Protein AF-A0A506PN78-F1 (afdb_monomer)

Structure (mmCIF, N/CA/C/O backbone):
data_AF-A0A506PN78-F1
#
_entry.id   AF-A0A506PN78-F1
#
loop_
_atom_site.group_PDB
_atom_site.id
_atom_site.type_symbol
_atom_site.label_atom_id
_atom_site.label_alt_id
_atom_site.label_comp_id
_atom_site.label_asym_id
_atom_site.label_entity_id
_atom_site.label_seq_id
_atom_site.pdbx_PDB_ins_code
_atom_site.Cartn_x
_atom_site.Cartn_y
_atom_site.Cartn_z
_atom_site.occupancy
_atom_site.B_iso_or_equiv
_atom_site.auth_seq_id
_atom_site.auth_comp_id
_atom_site.auth_asym_id
_atom_site.auth_atom_id
_atom_site.pdbx_PDB_model_num
ATOM 1 N N . MET A 1 1 ? -61.075 1.300 -20.168 1.00 40.69 1 MET A N 1
ATOM 2 C CA . MET A 1 1 ? -60.379 0.195 -19.470 1.00 40.69 1 MET A CA 1
ATOM 3 C C . MET A 1 1 ? -59.078 0.728 -18.897 1.00 40.69 1 MET A C 1
ATOM 5 O O . MET A 1 1 ? -58.292 1.309 -19.631 1.00 40.69 1 MET A O 1
ATOM 9 N N . LYS A 1 2 ? -58.929 0.617 -17.575 1.00 38.78 2 LYS A N 1
ATOM 10 C CA . LYS A 1 2 ? -57.813 1.127 -16.770 1.00 38.78 2 LYS A CA 1
ATOM 11 C C . LYS A 1 2 ? -56.522 0.358 -17.090 1.00 38.78 2 LYS A C 1
ATOM 13 O O . LYS A 1 2 ? -56.552 -0.869 -17.096 1.00 38.78 2 LYS A O 1
ATOM 18 N N . LYS A 1 3 ? -55.394 1.051 -17.254 1.00 42.81 3 LYS A N 1
ATOM 19 C CA . LYS A 1 3 ? -54.074 0.491 -16.932 1.00 42.81 3 LYS A CA 1
ATOM 20 C C . LYS A 1 3 ? -53.420 1.415 -15.915 1.00 42.81 3 LYS A C 1
ATOM 22 O O . LYS A 1 3 ? -53.048 2.539 -16.221 1.00 42.81 3 LYS A O 1
ATOM 27 N N . ILE A 1 4 ? -53.422 0.929 -14.681 1.00 47.94 4 ILE A N 1
ATOM 28 C CA . ILE A 1 4 ? -52.785 1.517 -13.511 1.00 47.94 4 ILE A CA 1
ATOM 29 C C . ILE A 1 4 ? -51.299 1.194 -13.646 1.00 47.94 4 ILE A C 1
ATOM 31 O O . ILE A 1 4 ? -50.918 0.026 -13.624 1.00 47.94 4 ILE A O 1
ATOM 35 N N . THR A 1 5 ? -50.474 2.213 -13.844 1.00 51.91 5 THR A N 1
ATOM 36 C CA . THR A 1 5 ? -49.020 2.094 -13.758 1.00 51.91 5 THR A CA 1
ATOM 37 C C . THR A 1 5 ? -48.663 2.065 -12.276 1.00 51.91 5 THR A C 1
ATOM 39 O O . THR A 1 5 ? -48.719 3.082 -11.588 1.00 51.91 5 THR A O 1
ATOM 42 N N . THR A 1 6 ? -48.384 0.874 -11.755 1.00 44.69 6 THR A N 1
ATOM 43 C CA . THR A 1 6 ? -47.979 0.660 -10.364 1.00 44.69 6 THR A CA 1
ATOM 44 C C . THR A 1 6 ? -46.603 1.283 -10.133 1.00 44.69 6 THR A C 1
ATOM 46 O O . THR A 1 6 ? -45.593 0.761 -10.599 1.00 44.69 6 THR A O 1
ATOM 49 N N . ILE A 1 7 ? -46.561 2.407 -9.419 1.00 50.44 7 ILE A N 1
ATOM 50 C CA . ILE A 1 7 ? -45.330 2.994 -8.886 1.00 50.44 7 ILE A CA 1
ATOM 51 C C . ILE A 1 7 ? -44.969 2.199 -7.629 1.00 50.44 7 ILE A C 1
ATOM 53 O O . ILE A 1 7 ? -45.676 2.260 -6.624 1.00 50.44 7 ILE A O 1
ATOM 57 N N . ILE A 1 8 ? -43.884 1.429 -7.688 1.00 46.12 8 ILE A N 1
ATOM 58 C CA . ILE A 1 8 ? -43.320 0.760 -6.514 1.00 46.12 8 ILE A CA 1
ATOM 59 C C . ILE A 1 8 ? -42.518 1.810 -5.742 1.00 46.12 8 ILE A C 1
ATOM 61 O O . ILE A 1 8 ? -41.384 2.129 -6.091 1.00 46.12 8 ILE A O 1
ATOM 65 N N . ILE A 1 9 ? -43.130 2.378 -4.703 1.00 42.94 9 ILE A N 1
ATOM 66 C CA . ILE A 1 9 ? -42.439 3.206 -3.712 1.00 42.94 9 ILE A CA 1
ATOM 67 C C . ILE A 1 9 ? -41.764 2.244 -2.731 1.00 42.94 9 ILE A C 1
ATOM 69 O O . ILE A 1 9 ? -42.426 1.639 -1.889 1.00 42.94 9 ILE A O 1
ATOM 73 N N . ILE A 1 10 ? -40.447 2.078 -2.852 1.00 44.50 10 ILE A N 1
ATOM 74 C CA . ILE A 1 10 ? -39.646 1.372 -1.847 1.00 44.50 10 ILE A CA 1
ATOM 75 C C . ILE A 1 10 ? -39.463 2.330 -0.666 1.00 44.50 10 ILE A C 1
ATOM 77 O O . ILE A 1 10 ? -38.641 3.244 -0.699 1.00 44.50 10 ILE A O 1
ATOM 81 N N . LEU A 1 11 ? -40.280 2.138 0.368 1.00 39.72 11 LEU A N 1
ATOM 82 C CA . LEU A 1 11 ? -40.168 2.819 1.653 1.00 39.72 11 LEU A CA 1
ATOM 83 C C . LEU A 1 11 ? -38.978 2.213 2.418 1.00 39.72 11 LEU A C 1
ATOM 85 O O . LEU A 1 11 ? -39.102 1.156 3.036 1.00 39.72 11 LEU A O 1
ATOM 89 N N . ILE A 1 12 ? -37.807 2.852 2.366 1.00 49.00 12 ILE A N 1
ATOM 90 C CA . ILE A 1 12 ? -36.691 2.493 3.249 1.00 49.00 12 ILE A CA 1
ATOM 91 C C . ILE A 1 12 ? -36.934 3.195 4.584 1.00 49.00 12 ILE A C 1
ATOM 93 O O . ILE A 1 12 ? -36.768 4.406 4.712 1.00 49.00 12 ILE A O 1
ATOM 97 N N . LEU A 1 13 ? -37.379 2.415 5.571 1.00 40.22 13 LEU A N 1
ATOM 98 C CA . LEU A 1 13 ? -37.464 2.818 6.970 1.00 40.22 13 LEU A CA 1
ATOM 99 C C . LEU A 1 13 ? -36.083 3.294 7.437 1.00 40.22 13 LEU A C 1
ATOM 101 O O . LEU A 1 13 ? -35.158 2.496 7.590 1.00 40.22 13 LEU A O 1
ATOM 105 N N . ILE A 1 14 ? -35.963 4.600 7.680 1.00 39.62 14 ILE A N 1
ATOM 106 C CA . ILE A 1 14 ? -34.812 5.209 8.346 1.00 39.62 14 ILE A CA 1
ATOM 107 C C . ILE A 1 14 ? -34.900 4.819 9.822 1.00 39.62 14 ILE A C 1
ATOM 109 O O . ILE A 1 14 ? -35.399 5.555 10.671 1.00 39.62 14 ILE A O 1
ATOM 113 N N . PHE A 1 15 ? -34.443 3.612 10.129 1.00 38.22 15 PHE A N 1
ATOM 114 C CA . PHE A 1 15 ? -34.080 3.253 11.484 1.00 38.22 15 PHE A CA 1
ATOM 115 C C . PHE A 1 15 ? -32.769 3.969 11.806 1.00 38.22 15 PHE A C 1
ATOM 117 O O . PHE A 1 15 ? -31.685 3.472 11.508 1.00 38.22 15 PHE A O 1
ATOM 124 N N . SER A 1 16 ? -32.872 5.144 12.429 1.00 35.53 16 SER A N 1
ATOM 125 C CA . SER A 1 16 ? -31.755 5.798 13.116 1.00 35.53 16 SER A CA 1
ATOM 126 C C . SER A 1 16 ? -31.377 4.986 14.357 1.00 35.53 16 SER A C 1
ATOM 128 O O . SER A 1 16 ? -31.587 5.403 15.492 1.00 35.53 16 SER A O 1
ATOM 130 N N . PHE A 1 17 ? -30.834 3.789 14.141 1.00 35.03 17 PHE A N 1
ATOM 131 C CA . PHE A 1 17 ? -30.045 3.102 15.145 1.00 35.03 17 PHE A CA 1
ATOM 132 C C . PHE A 1 17 ? -28.666 3.752 15.144 1.00 35.03 17 PHE A C 1
ATOM 134 O O . PHE A 1 17 ? -27.842 3.503 14.266 1.00 35.03 17 PHE A O 1
ATOM 141 N N . THR A 1 18 ? -28.388 4.555 16.167 1.00 44.50 18 THR A N 1
ATOM 142 C CA . THR A 1 18 ? -27.026 4.846 16.621 1.00 44.50 18 THR A CA 1
ATOM 143 C C . THR A 1 18 ? -26.401 3.548 17.141 1.00 44.50 18 THR A C 1
ATOM 145 O O . THR A 1 18 ? -26.229 3.330 18.340 1.00 44.50 18 THR A O 1
ATOM 148 N N . ARG A 1 19 ? -26.069 2.632 16.223 1.00 39.25 19 ARG A N 1
ATOM 149 C CA . ARG A 1 19 ? -25.160 1.524 16.508 1.00 39.25 19 ARG A CA 1
ATOM 150 C C . ARG A 1 19 ? -23.798 2.148 16.784 1.00 39.25 19 ARG A C 1
ATOM 152 O O . ARG A 1 19 ? -23.193 2.741 15.895 1.00 39.25 19 ARG A O 1
ATOM 159 N N . LYS A 1 20 ? -23.295 1.989 18.014 1.00 39.88 20 LYS A N 1
ATOM 160 C CA . LYS A 1 20 ? -21.842 1.997 18.238 1.00 39.88 20 LYS A CA 1
A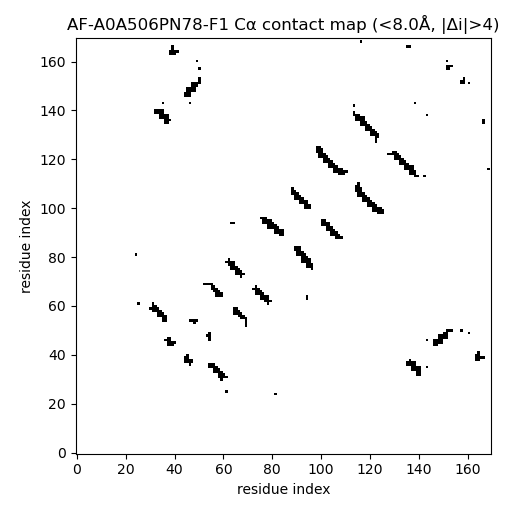TOM 161 C C . LYS A 1 20 ? -21.247 1.073 17.169 1.00 39.88 20 LYS A C 1
ATOM 163 O O . LYS A 1 20 ? -21.774 -0.035 17.050 1.00 39.88 20 LYS A O 1
ATOM 168 N N . PRO A 1 21 ? -20.246 1.496 16.378 1.00 44.84 21 PRO A N 1
ATOM 169 C CA . PRO A 1 21 ? -19.665 0.630 15.365 1.00 44.84 21 PRO A CA 1
ATOM 170 C C . PRO A 1 21 ? -19.050 -0.569 16.088 1.00 44.84 21 PRO A C 1
ATOM 172 O O . PRO A 1 21 ? -17.982 -0.484 16.688 1.00 44.84 21 PRO A O 1
ATOM 175 N N . GLY A 1 22 ? -19.804 -1.666 16.128 1.00 46.38 22 GLY A N 1
ATOM 176 C CA . GLY A 1 22 ? -19.310 -2.958 16.557 1.00 46.38 22 GLY A CA 1
ATOM 177 C C . GLY A 1 22 ? -18.257 -3.423 15.562 1.00 46.38 22 GLY A C 1
ATOM 178 O O . GLY A 1 22 ? -18.223 -2.966 14.421 1.00 46.38 22 GLY A O 1
ATOM 179 N N . ASN A 1 23 ? -17.401 -4.342 15.998 1.00 50.66 23 ASN A N 1
ATOM 180 C CA . ASN A 1 23 ? -16.305 -4.950 15.236 1.00 50.66 23 ASN A CA 1
ATOM 181 C C . ASN A 1 23 ? -16.765 -5.782 14.006 1.00 50.66 23 ASN A C 1
ATOM 183 O O . ASN A 1 23 ? -16.150 -6.794 13.686 1.00 50.66 23 ASN A O 1
ATOM 187 N N . GLU A 1 24 ? -17.840 -5.395 13.315 1.00 55.19 24 GLU A N 1
ATOM 188 C CA . GLU A 1 24 ? -18.433 -6.108 12.174 1.00 55.19 24 GLU A CA 1
ATOM 189 C C . GLU A 1 24 ? -17.582 -6.013 10.895 1.00 55.19 24 GLU A C 1
ATOM 191 O O . GLU A 1 24 ? -17.826 -6.758 9.953 1.00 55.19 24 GLU A O 1
ATOM 196 N N . TRP A 1 25 ? -16.531 -5.181 10.865 1.00 62.19 25 TRP A N 1
ATOM 197 C CA . TRP A 1 25 ? -15.594 -5.124 9.734 1.00 62.19 25 TRP A CA 1
ATOM 198 C C . TRP A 1 25 ? -14.739 -6.394 9.589 1.00 62.19 25 TRP A C 1
ATOM 200 O O . TRP A 1 25 ? -14.200 -6.650 8.517 1.00 62.19 25 TRP A O 1
ATOM 210 N N . LYS A 1 26 ? -14.586 -7.190 10.657 1.00 60.19 26 LYS A N 1
ATOM 211 C CA . LYS A 1 26 ? -13.652 -8.329 10.679 1.00 60.19 26 LYS A CA 1
ATOM 212 C C . LYS A 1 26 ? -14.056 -9.465 9.738 1.00 60.19 26 LYS A C 1
ATOM 214 O O . LYS A 1 26 ? -13.196 -10.177 9.238 1.00 60.19 26 LYS A O 1
ATOM 219 N N . ASN A 1 27 ? -15.344 -9.598 9.424 1.00 51.16 27 ASN A N 1
ATOM 220 C CA . ASN A 1 27 ? -15.827 -10.659 8.547 1.00 51.16 27 ASN A CA 1
ATOM 221 C C . ASN A 1 27 ? -15.879 -10.169 7.090 1.00 51.16 27 ASN A C 1
ATOM 223 O O . ASN A 1 27 ? -16.782 -9.428 6.717 1.00 51.16 27 ASN A O 1
ATOM 227 N N . LYS A 1 28 ? -14.937 -10.640 6.258 1.00 55.50 28 LYS A N 1
ATOM 228 C CA . LYS A 1 28 ? -14.887 -10.435 4.790 1.00 55.50 28 LYS A CA 1
ATOM 229 C C . LYS A 1 28 ? -14.649 -8.996 4.304 1.00 55.50 28 LYS A C 1
ATOM 231 O O . LYS A 1 28 ? -15.049 -8.667 3.189 1.00 55.50 28 LYS A O 1
ATOM 236 N N . SER A 1 29 ? -13.998 -8.139 5.092 1.00 70.81 29 SER A N 1
ATOM 237 C CA . SER A 1 29 ? -13.626 -6.810 4.593 1.00 70.81 29 SER A CA 1
ATOM 238 C C . SER A 1 29 ? -12.661 -6.921 3.414 1.00 70.81 29 SER A C 1
ATOM 240 O O . SER A 1 29 ? -11.651 -7.621 3.498 1.00 70.81 29 SER A O 1
ATOM 242 N N . GLU A 1 30 ? -12.932 -6.165 2.345 1.00 74.44 30 GLU A N 1
ATOM 243 C CA . GLU A 1 30 ? -12.003 -6.005 1.226 1.00 74.44 30 GLU A CA 1
ATOM 244 C C . GLU A 1 30 ? -10.670 -5.350 1.638 1.00 74.44 30 GLU A C 1
ATOM 246 O O . GLU A 1 30 ? -9.742 -5.265 0.840 1.00 74.44 30 GLU A O 1
ATOM 251 N N . LEU A 1 31 ? -10.544 -4.901 2.882 1.00 83.50 31 LEU A N 1
ATOM 252 C CA . LEU A 1 31 ? -9.302 -4.387 3.435 1.00 83.50 31 LEU A CA 1
ATOM 253 C C . LEU A 1 31 ? -8.287 -5.502 3.751 1.00 83.50 31 LEU A C 1
ATOM 255 O O . LEU A 1 31 ? -7.081 -5.270 3.669 1.00 83.50 31 LEU A O 1
ATOM 259 N N . ILE A 1 32 ? -8.764 -6.692 4.142 1.00 90.69 32 ILE A N 1
ATOM 260 C CA . ILE A 1 32 ? -7.910 -7.792 4.613 1.00 90.69 32 ILE A CA 1
ATOM 261 C C . ILE A 1 32 ? -7.132 -8.382 3.435 1.00 90.69 32 ILE A C 1
ATOM 263 O O . ILE A 1 32 ? -7.713 -8.745 2.414 1.00 90.69 32 ILE A O 1
ATOM 267 N N . GLY A 1 33 ? -5.820 -8.513 3.609 1.00 93.69 33 GLY A N 1
ATOM 268 C CA . GLY A 1 33 ? -4.912 -9.060 2.609 1.00 93.69 33 GLY A CA 1
ATOM 269 C C . GLY A 1 33 ? -3.576 -8.328 2.559 1.00 93.69 33 GLY A C 1
ATOM 270 O O . GLY A 1 33 ? -3.304 -7.419 3.347 1.00 93.69 33 GLY A O 1
ATOM 271 N N . THR A 1 34 ? -2.742 -8.750 1.613 1.00 95.25 34 THR A N 1
ATOM 272 C CA . THR A 1 34 ? -1.462 -8.108 1.310 1.00 95.25 34 THR A CA 1
ATOM 273 C C . THR A 1 34 ? -1.633 -7.152 0.138 1.00 95.25 34 THR A C 1
ATOM 275 O O . THR A 1 34 ? -2.181 -7.516 -0.906 1.00 95.25 34 THR A O 1
ATOM 278 N N . TRP A 1 35 ? -1.133 -5.937 0.314 1.00 95.81 35 TRP A N 1
ATOM 279 C CA . TRP A 1 35 ? -1.139 -4.868 -0.670 1.00 95.81 35 TRP A CA 1
ATOM 280 C C . TRP A 1 35 ? 0.291 -4.510 -1.022 1.00 95.81 35 TRP A C 1
ATOM 282 O O . TRP A 1 35 ? 1.116 -4.344 -0.128 1.00 95.81 35 TRP A O 1
ATOM 292 N N . VAL A 1 36 ? 0.569 -4.398 -2.311 1.00 94.81 36 VAL A N 1
ATOM 293 C CA . VAL A 1 36 ? 1.907 -4.165 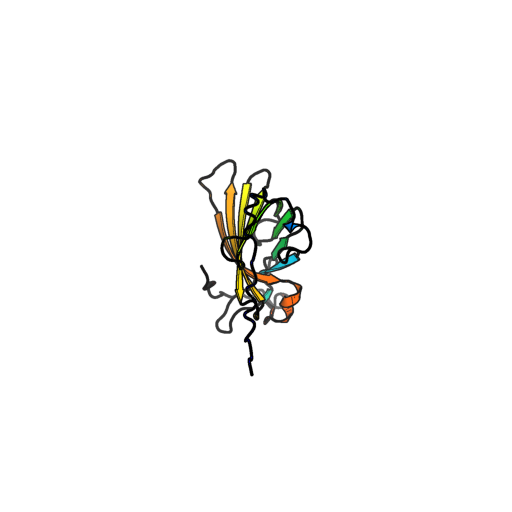-2.849 1.00 94.81 36 VAL A CA 1
ATOM 294 C C . VAL A 1 36 ? 1.973 -2.756 -3.400 1.00 94.81 36 VAL A C 1
ATOM 296 O O . VAL A 1 36 ? 1.029 -2.314 -4.059 1.00 94.81 36 VAL A O 1
ATOM 299 N N . ASN A 1 37 ? 3.078 -2.071 -3.135 1.00 95.00 37 ASN A N 1
ATOM 300 C CA . ASN A 1 37 ? 3.359 -0.758 -3.684 1.00 95.00 37 ASN A CA 1
ATOM 301 C C . ASN A 1 37 ? 3.496 -0.795 -5.214 1.00 95.00 37 ASN A C 1
ATOM 303 O O . ASN A 1 37 ? 4.078 -1.715 -5.796 1.00 95.00 37 ASN A O 1
ATOM 307 N N . LEU A 1 38 ? 2.951 0.242 -5.839 1.00 95.06 38 LEU A N 1
ATOM 308 C CA . LEU A 1 38 ? 3.041 0.531 -7.257 1.00 95.06 38 LEU A CA 1
ATOM 309 C C . LEU A 1 38 ? 3.850 1.805 -7.459 1.00 95.06 38 LEU A C 1
ATOM 311 O O . LEU A 1 38 ? 3.479 2.881 -6.985 1.00 95.06 38 LEU A O 1
ATOM 315 N N . GLU A 1 39 ? 4.888 1.680 -8.268 1.00 94.00 39 GLU A N 1
ATOM 316 C CA . GLU A 1 39 ? 5.655 2.805 -8.773 1.00 94.00 39 GLU A CA 1
ATOM 317 C C . GLU A 1 39 ? 5.021 3.367 -10.043 1.00 94.00 39 GLU A C 1
ATOM 319 O O . GLU A 1 39 ? 4.142 2.746 -10.651 1.00 94.00 39 GLU A O 1
ATOM 324 N N . ARG A 1 40 ? 5.460 4.553 -10.472 1.00 94.00 40 ARG A N 1
ATOM 325 C CA . ARG A 1 40 ? 4.933 5.207 -11.674 1.00 94.00 40 ARG A CA 1
ATOM 326 C C . ARG A 1 40 ? 6.040 5.676 -12.606 1.00 94.00 40 ARG A C 1
ATOM 328 O O . ARG A 1 40 ? 6.981 6.340 -12.188 1.00 94.00 40 ARG A O 1
ATOM 335 N N . ASP A 1 41 ? 5.879 5.419 -13.897 1.00 92.81 41 ASP A N 1
ATOM 336 C CA . ASP A 1 41 ? 6.659 6.064 -14.954 1.00 92.81 41 ASP A CA 1
ATOM 337 C C . ASP A 1 41 ? 5.737 6.638 -16.047 1.00 92.81 41 ASP A C 1
ATOM 339 O O . ASP A 1 41 ? 4.513 6.686 -15.898 1.00 92.81 41 ASP A O 1
ATOM 343 N N . GLU A 1 42 ? 6.320 7.100 -17.153 1.00 93.19 42 GLU A N 1
ATOM 344 C CA . GLU A 1 42 ? 5.592 7.693 -18.285 1.00 93.19 42 GLU A CA 1
ATOM 345 C C . GLU A 1 42 ? 4.561 6.747 -18.927 1.00 93.19 42 GLU A C 1
ATOM 347 O O . GLU A 1 42 ? 3.632 7.204 -19.591 1.00 93.19 42 GLU A O 1
ATOM 352 N N . LYS A 1 43 ? 4.698 5.429 -18.733 1.00 92.94 43 LYS A N 1
ATOM 353 C CA . LYS A 1 43 ? 3.775 4.409 -19.253 1.00 92.94 43 LYS A CA 1
ATOM 354 C C . LYS A 1 43 ? 2.689 4.029 -18.243 1.00 92.94 43 LYS A C 1
ATOM 356 O O . LYS A 1 43 ? 1.840 3.200 -18.565 1.00 92.94 43 LYS A O 1
ATOM 361 N N . GLY A 1 44 ? 2.704 4.610 -17.044 1.00 93.56 44 GLY A N 1
ATOM 362 C CA . GLY A 1 44 ? 1.727 4.367 -15.985 1.00 93.56 44 GLY A CA 1
ATOM 363 C C . GLY A 1 44 ? 2.302 3.618 -14.784 1.00 93.56 44 GLY A C 1
ATOM 364 O O . GLY A 1 44 ? 3.505 3.658 -14.524 1.00 93.56 44 GLY A O 1
ATOM 365 N N . TYR A 1 45 ? 1.413 2.970 -14.029 1.00 95.69 45 TYR A N 1
ATOM 366 C CA . TYR A 1 45 ? 1.768 2.250 -12.806 1.00 95.69 45 TYR A CA 1
ATOM 367 C C . TYR A 1 45 ? 2.411 0.893 -13.097 1.00 95.69 45 TYR A C 1
ATOM 369 O O . TYR A 1 45 ? 2.050 0.212 -14.061 1.00 95.69 45 TYR A O 1
ATOM 377 N N . LEU A 1 46 ? 3.369 0.511 -12.260 1.00 94.38 46 LEU A N 1
ATOM 378 C CA . LEU A 1 46 ? 4.175 -0.693 -12.419 1.00 94.38 46 LEU A CA 1
ATOM 379 C C . LEU A 1 46 ? 4.612 -1.252 -11.066 1.00 94.38 46 LEU A C 1
ATOM 381 O O . LEU A 1 46 ? 4.645 -0.541 -10.064 1.00 94.38 46 LEU A O 1
ATOM 385 N N . ILE A 1 47 ? 4.999 -2.520 -11.071 1.00 93.94 47 ILE A N 1
ATOM 386 C CA . ILE A 1 47 ? 5.673 -3.173 -9.952 1.00 93.94 47 ILE A CA 1
ATOM 387 C C . ILE A 1 47 ? 7.174 -3.103 -10.210 1.00 93.94 47 ILE A C 1
ATOM 389 O O . ILE A 1 47 ? 7.634 -3.433 -11.307 1.00 93.94 47 ILE A O 1
ATOM 393 N N . TYR A 1 48 ? 7.923 -2.637 -9.217 1.00 90.25 48 TYR A N 1
ATOM 394 C CA . TYR A 1 48 ? 9.372 -2.517 -9.284 1.00 90.25 48 TYR A CA 1
ATOM 395 C C . TYR A 1 48 ? 10.016 -3.432 -8.252 1.00 90.25 48 TYR A C 1
ATOM 397 O O . TYR A 1 48 ? 9.632 -3.394 -7.084 1.00 90.25 48 TYR A O 1
ATOM 405 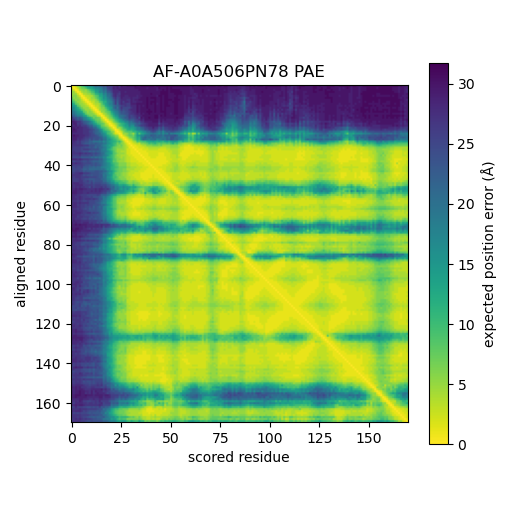N N . ASP A 1 49 ? 10.988 -4.222 -8.696 1.00 87.19 49 ASP A N 1
ATOM 406 C CA . ASP A 1 49 ? 11.812 -5.064 -7.836 1.00 87.19 49 ASP A CA 1
ATOM 407 C C . ASP A 1 49 ? 13.199 -4.416 -7.672 1.00 87.19 49 ASP A C 1
ATOM 409 O O . ASP A 1 49 ? 13.976 -4.366 -8.636 1.00 87.19 49 ASP A O 1
ATOM 413 N N . PRO A 1 50 ? 13.491 -3.792 -6.515 1.00 83.38 50 PRO A N 1
ATOM 414 C CA . PRO A 1 50 ? 14.779 -3.152 -6.277 1.00 83.38 50 PRO A CA 1
ATOM 415 C C . PRO A 1 50 ? 15.877 -4.193 -6.013 1.00 83.38 50 PRO A C 1
ATOM 417 O O . PRO A 1 50 ? 15.618 -5.286 -5.526 1.00 83.38 50 PRO A O 1
ATOM 420 N N . CYS A 1 51 ? 17.138 -3.829 -6.269 1.00 77.50 51 CYS A N 1
ATOM 421 C CA . CYS A 1 51 ? 18.265 -4.724 -5.971 1.00 77.50 51 CYS A CA 1
ATOM 422 C C . CYS A 1 51 ? 18.592 -4.854 -4.491 1.00 77.50 51 CYS A C 1
ATOM 424 O O . CYS A 1 51 ? 19.152 -5.863 -4.070 1.00 77.50 51 CYS A O 1
ATOM 426 N N . ASP A 1 52 ? 18.315 -3.804 -3.727 1.00 71.62 52 ASP A N 1
ATOM 427 C CA . ASP A 1 52 ? 18.519 -3.780 -2.293 1.00 71.62 52 ASP A CA 1
ATOM 428 C C . ASP A 1 52 ? 17.163 -3.521 -1.631 1.00 71.62 52 ASP A C 1
ATOM 430 O O . ASP A 1 52 ? 16.480 -2.549 -1.947 1.00 71.62 52 ASP A O 1
ATOM 434 N N . GLY A 1 53 ? 16.781 -4.391 -0.697 1.00 68.00 53 GLY A N 1
ATOM 435 C CA . GLY A 1 53 ? 15.494 -4.312 -0.007 1.00 68.00 53 GLY A CA 1
ATOM 436 C C . GLY A 1 53 ? 14.387 -5.106 -0.700 1.00 68.00 53 GLY A C 1
ATOM 437 O O . GLY A 1 53 ? 14.651 -6.001 -1.493 1.00 68.00 53 GLY A O 1
ATOM 438 N N . ASN A 1 54 ? 13.145 -4.801 -0.338 1.00 65.81 54 ASN A N 1
ATOM 439 C CA . ASN A 1 54 ? 11.942 -5.387 -0.920 1.00 65.81 54 ASN A CA 1
ATOM 440 C C . ASN A 1 54 ? 11.063 -4.256 -1.454 1.00 65.81 54 ASN A C 1
ATOM 442 O O . ASN A 1 54 ? 11.102 -3.141 -0.930 1.00 65.81 54 ASN A O 1
ATOM 446 N N . ASN A 1 55 ? 10.210 -4.552 -2.436 1.00 73.62 55 ASN A N 1
ATOM 447 C CA . ASN A 1 55 ? 9.121 -3.639 -2.761 1.00 73.62 55 ASN A CA 1
ATOM 448 C C . ASN A 1 55 ? 8.217 -3.468 -1.528 1.00 73.62 55 ASN A C 1
ATOM 450 O O . ASN A 1 55 ? 7.836 -4.454 -0.892 1.00 73.62 55 ASN A O 1
ATOM 454 N N . ASN A 1 56 ? 7.881 -2.223 -1.194 1.00 87.25 56 ASN A N 1
ATOM 455 C CA . ASN A 1 56 ? 7.088 -1.910 -0.012 1.00 87.25 56 ASN A CA 1
ATOM 456 C C . ASN A 1 56 ? 5.727 -2.619 -0.074 1.00 87.25 56 ASN A C 1
ATOM 458 O O . ASN A 1 56 ? 5.063 -2.653 -1.115 1.00 87.25 56 ASN A O 1
ATOM 462 N N . TYR A 1 57 ? 5.277 -3.166 1.050 1.00 90.81 57 TYR A N 1
ATOM 463 C CA . TYR A 1 57 ? 3.955 -3.773 1.148 1.00 90.81 57 TYR A CA 1
ATOM 464 C C . TYR A 1 57 ? 3.330 -3.517 2.513 1.00 90.81 57 TYR A C 1
ATOM 466 O O . TYR A 1 57 ? 3.998 -3.264 3.517 1.00 90.81 57 TYR A O 1
ATOM 474 N N . ILE A 1 58 ? 2.005 -3.614 2.556 1.00 93.81 58 ILE A N 1
ATOM 475 C CA . ILE A 1 58 ? 1.268 -3.692 3.813 1.00 93.81 58 ILE A CA 1
ATOM 476 C C . ILE A 1 58 ? 0.480 -4.987 3.857 1.00 93.81 58 ILE A C 1
ATOM 478 O O . ILE A 1 58 ? -0.095 -5.419 2.861 1.00 93.81 58 ILE A O 1
ATOM 482 N N . THR A 1 59 ? 0.423 -5.611 5.025 1.00 94.31 59 THR A N 1
ATOM 483 C CA . THR A 1 59 ? -0.461 -6.755 5.255 1.00 94.31 59 THR A CA 1
ATOM 484 C C . THR A 1 59 ? -1.456 -6.400 6.337 1.00 94.31 59 THR A C 1
ATOM 486 O O . THR A 1 59 ? -1.072 -6.088 7.462 1.00 94.31 59 THR A O 1
ATOM 489 N N . ILE A 1 60 ? -2.741 -6.448 6.002 1.00 93.19 60 ILE A N 1
ATOM 490 C CA . ILE A 1 60 ? -3.831 -6.168 6.930 1.00 93.19 60 ILE A CA 1
ATOM 491 C C . ILE A 1 60 ? -4.525 -7.483 7.272 1.00 93.19 60 ILE A C 1
ATOM 493 O O . ILE A 1 60 ? -5.013 -8.197 6.399 1.00 93.19 60 ILE A O 1
ATOM 497 N N . THR A 1 61 ? -4.585 -7.784 8.562 1.00 91.81 61 THR A N 1
ATOM 498 C CA . THR A 1 61 ? -5.331 -8.906 9.142 1.00 91.81 61 THR A CA 1
ATOM 499 C C . THR A 1 61 ? -6.496 -8.368 9.973 1.00 91.81 61 THR A C 1
ATOM 501 O O . THR A 1 61 ? -6.648 -7.161 10.143 1.00 91.81 61 THR A O 1
ATOM 504 N N . GLU A 1 62 ? -7.306 -9.244 10.563 1.00 88.25 62 GLU A N 1
ATOM 505 C CA . GLU A 1 62 ? -8.418 -8.833 11.436 1.00 88.25 62 GLU A CA 1
ATOM 506 C C . GLU A 1 62 ? -7.992 -8.050 12.687 1.00 88.25 62 GLU A C 1
ATOM 508 O O . GLU A 1 62 ? -8.804 -7.355 13.301 1.00 88.25 62 GLU A O 1
ATOM 513 N N . ASN A 1 63 ? -6.742 -8.211 13.124 1.00 90.62 63 ASN A N 1
ATOM 514 C CA . ASN A 1 63 ? -6.278 -7.670 14.401 1.00 90.62 63 ASN A CA 1
ATOM 515 C C . ASN A 1 63 ? -5.021 -6.823 14.275 1.00 90.62 63 ASN A C 1
ATOM 517 O O . ASN A 1 63 ? -4.749 -6.046 15.184 1.00 90.62 63 ASN A O 1
ATOM 521 N N . ASN A 1 64 ? -4.268 -6.964 13.187 1.00 93.50 64 ASN A N 1
ATOM 522 C CA . ASN A 1 64 ? -2.989 -6.296 13.013 1.00 93.50 64 ASN A CA 1
ATOM 523 C C . ASN A 1 64 ? -2.829 -5.764 11.594 1.00 93.50 64 ASN A C 1
ATOM 525 O O . ASN A 1 64 ? -3.310 -6.381 10.642 1.00 93.50 64 ASN A O 1
ATOM 529 N N . VAL A 1 65 ? -2.091 -4.670 11.468 1.00 93.56 65 VAL A N 1
ATOM 530 C CA . VAL A 1 65 ? -1.512 -4.211 10.210 1.00 93.56 65 VAL A CA 1
ATOM 531 C C . VAL A 1 65 ? 0.004 -4.268 10.325 1.00 93.56 65 VAL A C 1
ATOM 533 O O . VAL A 1 65 ? 0.569 -3.832 11.324 1.00 93.56 65 VAL A O 1
ATOM 536 N N . ILE A 1 66 ? 0.646 -4.826 9.310 1.00 92.88 66 ILE A N 1
ATOM 537 C CA . ILE A 1 66 ? 2.096 -4.907 9.190 1.00 92.88 66 ILE A CA 1
ATOM 538 C C . ILE A 1 66 ? 2.505 -3.952 8.079 1.00 92.88 66 ILE A C 1
ATOM 540 O O . ILE A 1 66 ? 2.019 -4.100 6.956 1.00 92.88 66 ILE A O 1
ATOM 544 N N . TYR A 1 67 ? 3.365 -2.988 8.396 1.00 89.88 67 TYR A N 1
ATOM 545 C CA . TYR A 1 67 ? 3.970 -2.090 7.415 1.00 89.88 67 TYR A CA 1
ATOM 546 C C . TYR A 1 67 ? 5.402 -2.532 7.146 1.00 89.88 67 TYR A C 1
ATOM 548 O O . TYR A 1 67 ? 6.217 -2.516 8.067 1.00 89.88 67 TYR A O 1
ATOM 556 N N . ASP A 1 68 ? 5.696 -2.899 5.902 1.00 87.56 68 ASP A N 1
ATOM 557 C CA . ASP A 1 68 ? 7.053 -3.111 5.406 1.00 87.56 68 ASP A CA 1
ATOM 558 C C . ASP A 1 68 ? 7.358 -1.991 4.401 1.00 87.56 68 ASP A C 1
ATOM 560 O O . ASP A 1 68 ? 6.913 -2.023 3.253 1.00 87.56 68 ASP A O 1
ATOM 564 N N . LEU A 1 69 ? 8.004 -0.929 4.895 1.00 78.44 69 LEU A N 1
ATOM 565 C CA . LEU A 1 69 ? 8.250 0.323 4.161 1.00 78.44 69 LEU A CA 1
ATOM 566 C C . LEU A 1 69 ? 9.748 0.547 3.876 1.00 78.44 69 LEU A C 1
ATOM 568 O O . LEU A 1 69 ? 10.192 1.689 3.763 1.00 78.44 69 LEU A O 1
ATOM 572 N N . GLY A 1 70 ? 10.546 -0.525 3.837 1.00 62.88 70 GLY A N 1
ATOM 573 C CA . GLY A 1 70 ? 11.918 -0.515 3.310 1.00 62.88 70 GLY A CA 1
ATOM 574 C C . GLY A 1 70 ? 13.009 0.126 4.184 1.00 62.88 70 GLY A C 1
ATOM 575 O O . GLY A 1 70 ? 14.190 -0.112 3.939 1.00 62.88 70 GLY A O 1
ATOM 576 N N . HIS A 1 71 ? 12.669 0.903 5.219 1.00 56.16 71 HIS A N 1
ATOM 577 C CA . HIS A 1 71 ? 13.666 1.598 6.061 1.00 56.16 71 HIS A CA 1
ATOM 578 C C . HIS A 1 71 ? 13.695 1.166 7.530 1.00 56.16 71 HIS A C 1
ATOM 580 O O . HIS A 1 71 ? 14.696 1.355 8.216 1.00 56.16 71 HIS A O 1
ATOM 586 N N . GLU A 1 72 ? 12.627 0.543 8.006 1.00 57.12 72 GLU A N 1
ATOM 587 C CA . GLU A 1 72 ? 12.517 -0.044 9.335 1.00 57.12 72 GLU A CA 1
ATOM 588 C C . GLU A 1 72 ? 11.855 -1.408 9.120 1.00 57.12 72 GLU A C 1
ATOM 590 O O . GLU A 1 72 ? 10.933 -1.508 8.308 1.00 57.12 72 GLU A O 1
ATOM 595 N N . GLY A 1 73 ? 12.366 -2.467 9.760 1.00 59.50 73 GLY A N 1
ATOM 596 C CA . GLY A 1 73 ? 11.826 -3.820 9.590 1.00 59.50 73 GLY A CA 1
ATOM 597 C C . GLY A 1 73 ? 10.306 -3.873 9.808 1.00 59.50 73 GLY A C 1
ATOM 598 O O . GLY A 1 73 ? 9.744 -2.959 10.419 1.00 59.50 73 GLY A O 1
ATOM 599 N N . PRO A 1 74 ? 9.625 -4.928 9.327 1.00 69.69 74 PRO A N 1
ATOM 600 C CA . PRO A 1 74 ? 8.172 -4.976 9.315 1.00 69.69 74 PRO A CA 1
ATOM 601 C C . PRO A 1 74 ? 7.605 -4.713 10.711 1.00 69.69 74 PRO A C 1
ATOM 603 O O . PRO A 1 74 ? 7.830 -5.472 11.655 1.00 69.69 74 PRO A O 1
ATOM 606 N N . ASN A 1 75 ? 6.851 -3.624 10.832 1.00 80.69 75 ASN A N 1
ATOM 607 C CA . ASN A 1 75 ? 6.279 -3.191 12.096 1.00 80.69 75 ASN A CA 1
ATOM 608 C C . ASN A 1 75 ? 4.830 -3.665 12.184 1.00 80.69 75 ASN A C 1
ATOM 610 O O . ASN A 1 75 ? 3.977 -3.227 11.410 1.00 80.69 75 ASN A O 1
ATOM 614 N N . SER A 1 76 ? 4.550 -4.560 13.132 1.00 90.38 76 SER A N 1
ATOM 615 C CA . SER A 1 76 ? 3.199 -5.060 13.399 1.00 90.38 76 SER A CA 1
ATOM 616 C C . SER A 1 76 ? 2.492 -4.171 14.419 1.00 90.38 76 SER A C 1
ATOM 618 O O . SER A 1 76 ? 2.936 -4.026 15.558 1.00 90.38 76 SER A O 1
ATOM 620 N N . LEU A 1 77 ? 1.376 -3.570 14.015 1.00 93.56 77 LEU A N 1
ATOM 621 C CA . LEU A 1 77 ? 0.552 -2.708 14.853 1.00 93.56 77 LEU A CA 1
ATOM 622 C C . LEU A 1 77 ? -0.810 -3.344 15.074 1.00 93.56 77 LEU A C 1
ATOM 624 O O . LEU A 1 77 ? -1.472 -3.755 14.120 1.00 93.56 77 LEU A O 1
ATOM 628 N N . LYS A 1 78 ? -1.291 -3.315 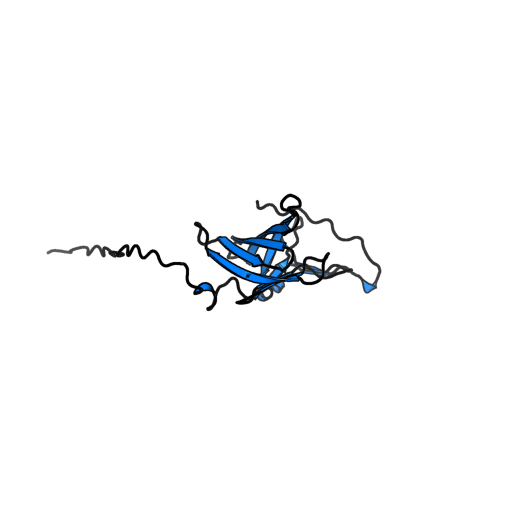16.317 1.00 93.88 78 LYS A N 1
ATOM 629 C CA . LYS A 1 78 ? -2.647 -3.759 16.638 1.00 93.88 78 LYS A CA 1
ATOM 630 C C . LYS A 1 78 ? -3.663 -2.773 16.070 1.00 93.88 78 LYS A C 1
ATOM 632 O O . LYS A 1 78 ? -3.611 -1.582 16.372 1.00 93.88 78 LYS A O 1
ATOM 637 N N . ILE A 1 79 ? -4.620 -3.270 15.298 1.00 91.44 79 ILE A N 1
ATOM 638 C CA . ILE A 1 79 ? -5.736 -2.477 14.786 1.00 91.44 79 ILE A CA 1
ATOM 639 C C . ILE A 1 79 ? -6.687 -2.180 15.941 1.00 91.44 79 ILE A C 1
ATOM 641 O O . ILE A 1 79 ? -7.279 -3.081 16.539 1.00 91.44 79 ILE A O 1
ATOM 645 N N . ASN A 1 80 ? -6.829 -0.896 16.252 1.00 90.50 80 ASN A N 1
ATOM 646 C CA . ASN A 1 80 ? -7.723 -0.413 17.297 1.00 90.50 80 ASN A CA 1
ATOM 647 C C . ASN A 1 80 ? -9.097 -0.022 16.747 1.00 90.50 80 ASN A C 1
ATOM 649 O O . ASN A 1 80 ? -10.114 -0.233 17.404 1.00 90.50 80 ASN A O 1
ATOM 653 N N . SER A 1 81 ? -9.137 0.537 15.539 1.00 87.62 81 SER A N 1
ATOM 654 C CA . SER A 1 81 ? -10.380 0.954 14.896 1.00 87.62 81 SER A CA 1
ATOM 655 C C . SER A 1 81 ? -10.272 0.887 13.382 1.00 87.62 81 SER A C 1
ATOM 657 O O . SER A 1 81 ? -9.211 1.155 12.820 1.00 87.62 81 SER A O 1
ATOM 659 N N . VAL A 1 82 ? -11.400 0.587 12.742 1.00 88.69 82 VAL A N 1
ATOM 660 C CA . VAL A 1 82 ? -11.614 0.706 11.299 1.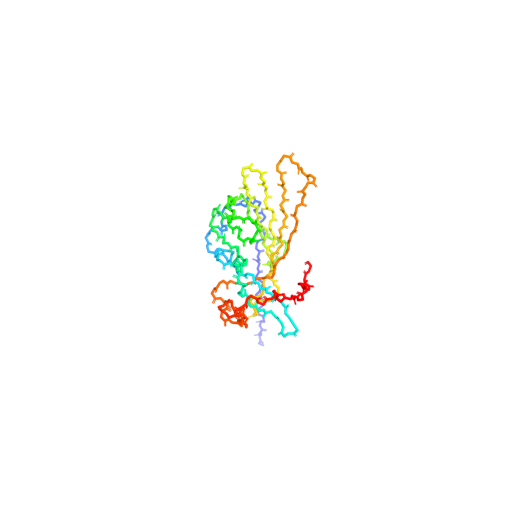00 88.69 82 VAL A CA 1
ATOM 661 C C . VAL A 1 82 ? -12.920 1.465 11.097 1.00 88.69 82 VAL A C 1
ATOM 663 O O . VAL A 1 82 ? -13.912 1.181 11.772 1.00 88.69 82 VAL A O 1
ATOM 666 N N . LYS A 1 83 ? -12.918 2.441 10.196 1.00 87.50 83 LYS A N 1
ATOM 667 C CA . LYS A 1 83 ? -14.059 3.294 9.884 1.00 87.50 83 LYS A CA 1
ATOM 668 C C . LYS A 1 83 ? -14.158 3.461 8.373 1.00 87.50 83 LYS A C 1
ATOM 670 O O . LYS A 1 83 ? -13.223 3.928 7.739 1.00 87.50 83 LYS A O 1
ATOM 675 N N . ILE A 1 84 ? -15.315 3.133 7.809 1.00 84.19 84 ILE A N 1
ATOM 676 C CA . ILE A 1 84 ? -15.652 3.538 6.441 1.00 84.19 84 ILE A CA 1
ATOM 677 C C . ILE A 1 84 ? -16.010 5.027 6.504 1.00 84.19 84 ILE A C 1
ATOM 679 O O . ILE A 1 84 ? -16.839 5.428 7.328 1.00 84.19 84 ILE A O 1
ATOM 683 N N . LEU A 1 85 ? -15.325 5.855 5.719 1.00 82.50 85 LEU A N 1
ATOM 684 C CA . LEU A 1 85 ? -15.538 7.300 5.715 1.00 82.50 85 LEU A CA 1
ATOM 685 C C . LEU A 1 85 ? -16.790 7.670 4.905 1.00 82.50 85 LEU A C 1
ATOM 687 O O . LEU A 1 85 ? -17.464 6.820 4.329 1.00 82.50 85 LEU A O 1
ATOM 691 N N . ASN A 1 86 ? -17.145 8.960 4.919 1.00 60.56 86 ASN A N 1
ATOM 692 C CA . ASN A 1 86 ? -18.400 9.478 4.354 1.00 60.56 86 ASN A CA 1
ATOM 693 C C . ASN A 1 86 ? -18.577 9.165 2.856 1.00 60.56 86 ASN A C 1
ATOM 695 O O . ASN A 1 86 ? -19.688 9.248 2.337 1.00 60.56 86 ASN A O 1
ATOM 699 N N . THR A 1 87 ? -17.497 8.793 2.173 1.00 67.94 87 THR A N 1
ATOM 700 C CA . THR A 1 87 ? -17.507 8.227 0.834 1.00 67.94 87 THR A CA 1
ATOM 701 C C . THR A 1 87 ? -17.225 6.722 0.930 1.00 67.94 87 THR A C 1
ATOM 703 O O . THR A 1 87 ? -16.252 6.297 1.546 1.00 67.94 87 THR A O 1
ATOM 706 N N . LEU A 1 88 ? -18.060 5.886 0.298 1.00 71.88 88 LEU A N 1
ATOM 707 C CA . LEU A 1 88 ? -17.912 4.415 0.309 1.00 71.88 88 LEU A CA 1
ATOM 708 C C . LEU A 1 88 ? -16.588 3.911 -0.308 1.00 71.88 88 LEU A C 1
ATOM 710 O O . LEU A 1 88 ? -16.320 2.715 -0.296 1.00 71.88 88 LEU A O 1
ATOM 714 N N . ASN A 1 89 ? -15.773 4.809 -0.860 1.00 85.81 89 ASN A N 1
ATOM 715 C CA . ASN A 1 89 ? -14.472 4.523 -1.450 1.00 85.81 89 ASN A CA 1
ATOM 716 C C . ASN A 1 89 ? -13.294 4.762 -0.493 1.00 85.81 89 ASN A C 1
ATOM 718 O O . ASN A 1 89 ? -12.158 4.584 -0.923 1.00 85.81 89 ASN A O 1
ATOM 722 N N . GLU A 1 90 ? -13.523 5.196 0.750 1.00 89.88 90 GLU A N 1
ATOM 723 C CA . GLU A 1 90 ? -12.456 5.493 1.707 1.00 89.88 90 GLU A CA 1
ATOM 724 C C . GLU A 1 90 ? -12.620 4.703 3.009 1.00 89.88 90 GLU A C 1
ATOM 726 O O . GLU A 1 90 ? -13.676 4.698 3.648 1.00 89.88 90 GLU A O 1
ATOM 731 N N . ILE A 1 91 ? -11.537 4.050 3.422 1.00 90.56 91 ILE A N 1
ATOM 732 C CA . ILE A 1 91 ? -11.449 3.281 4.658 1.00 90.56 91 ILE A CA 1
ATOM 733 C C . ILE A 1 91 ? -10.322 3.864 5.500 1.00 90.56 91 ILE A C 1
ATOM 735 O O . ILE A 1 91 ? -9.162 3.863 5.098 1.00 90.56 91 ILE A O 1
ATOM 739 N N . GLU A 1 92 ? -10.664 4.334 6.690 1.00 92.56 92 GLU A N 1
ATOM 740 C CA . GLU A 1 92 ? -9.716 4.752 7.712 1.00 92.56 92 GLU A CA 1
ATOM 741 C C . GLU A 1 92 ? -9.462 3.596 8.683 1.00 92.56 92 GLU A C 1
ATOM 743 O O . GLU A 1 92 ? -10.398 2.933 9.133 1.00 92.56 92 GLU A O 1
ATOM 748 N N . PHE A 1 93 ? -8.208 3.359 9.049 1.00 92.56 93 PHE A N 1
ATOM 749 C CA . PHE A 1 93 ? -7.854 2.414 10.102 1.00 92.56 93 PHE A CA 1
ATOM 750 C C . PHE A 1 93 ? -6.706 2.940 10.961 1.00 92.56 93 PHE A C 1
ATOM 752 O O . PHE A 1 93 ? -5.815 3.641 10.487 1.00 92.56 93 PHE A O 1
ATOM 759 N N . LEU A 1 94 ? -6.749 2.611 12.252 1.00 94.06 94 LEU A N 1
ATOM 760 C CA . LEU A 1 94 ? -5.771 3.050 13.245 1.00 94.06 94 LEU A CA 1
ATOM 761 C C . LEU A 1 94 ? -5.004 1.847 13.788 1.00 94.06 94 LEU A C 1
ATOM 763 O O . LEU A 1 94 ? -5.586 0.987 14.457 1.00 94.06 94 LEU A O 1
ATOM 767 N N . GLY A 1 95 ? -3.700 1.820 13.529 1.00 94.06 95 GLY A N 1
ATOM 768 C CA . GLY A 1 95 ? -2.754 0.897 14.144 1.00 94.06 95 GLY A CA 1
ATOM 769 C C . GLY A 1 95 ? -2.106 1.511 15.385 1.00 94.06 95 GLY A C 1
ATOM 770 O O . GLY A 1 95 ? -1.728 2.683 15.382 1.00 94.06 95 GLY A O 1
ATOM 771 N 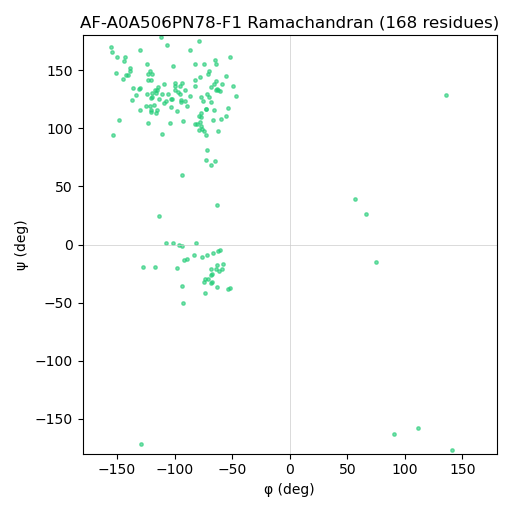N . ILE A 1 96 ? -1.941 0.716 16.441 1.00 93.75 96 ILE A N 1
ATOM 772 C CA . ILE A 1 96 ? -1.261 1.116 17.676 1.00 93.75 96 ILE A CA 1
ATOM 773 C C . ILE A 1 96 ? -0.056 0.203 17.917 1.00 93.75 96 ILE A C 1
ATOM 775 O O . ILE A 1 96 ? -0.197 -1.020 17.975 1.00 93.75 96 ILE A O 1
ATOM 779 N N . HIS A 1 97 ? 1.110 0.820 18.107 1.00 92.69 97 HIS A N 1
ATOM 780 C CA . HIS A 1 97 ? 2.322 0.208 18.647 1.00 92.69 97 HIS A CA 1
ATOM 781 C C . HIS A 1 97 ? 2.556 0.698 20.087 1.00 92.69 97 HIS A C 1
ATOM 783 O O . HIS A 1 97 ? 1.874 1.612 20.564 1.00 92.69 97 HIS A O 1
ATOM 789 N N . GLU A 1 98 ? 3.523 0.131 20.810 1.00 91.44 98 GLU A N 1
ATOM 790 C CA . GLU A 1 98 ? 3.870 0.624 22.149 1.00 91.44 98 GLU A CA 1
ATOM 791 C C . GLU A 1 98 ? 4.412 2.065 22.106 1.00 91.44 98 GLU A C 1
ATOM 793 O O . GLU A 1 98 ? 4.010 2.877 22.938 1.00 91.44 98 GLU A O 1
ATOM 798 N N . PHE A 1 99 ? 5.184 2.420 21.071 1.00 91.12 99 PHE A N 1
ATOM 799 C CA . PHE A 1 99 ? 5.869 3.718 20.949 1.00 91.12 99 PHE A CA 1
ATOM 800 C C . PHE A 1 99 ? 5.160 4.765 20.080 1.00 91.12 99 PHE A C 1
ATOM 802 O O . PHE A 1 99 ? 5.444 5.955 20.204 1.00 91.12 99 PHE A O 1
ATOM 809 N N . TYR A 1 100 ? 4.251 4.360 19.197 1.00 92.31 100 TYR A N 1
ATOM 810 C CA . TYR A 1 100 ? 3.625 5.254 18.219 1.00 92.31 100 TYR A CA 1
ATOM 811 C C . TYR A 1 100 ? 2.253 4.737 17.779 1.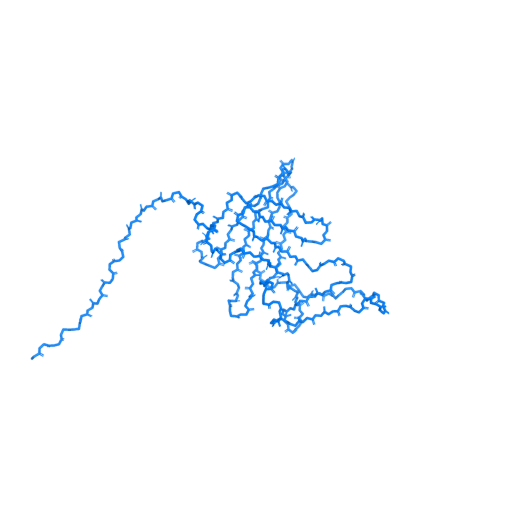00 92.31 100 TYR A C 1
ATOM 813 O O . TYR A 1 100 ? 1.856 3.610 18.090 1.00 92.31 100 TYR A O 1
ATOM 821 N N . THR A 1 101 ? 1.521 5.572 17.054 1.00 93.94 101 THR A N 1
ATOM 822 C CA . THR A 1 101 ? 0.287 5.206 16.354 1.00 93.94 101 THR A CA 1
ATOM 823 C C . THR A 1 101 ? 0.421 5.528 14.879 1.00 93.94 101 THR A C 1
ATOM 825 O O . THR A 1 101 ? 1.066 6.514 14.537 1.00 93.94 101 THR A O 1
ATOM 828 N N . ILE A 1 102 ? -0.203 4.727 14.018 1.00 94.31 102 ILE A N 1
ATOM 829 C CA . ILE A 1 102 ? -0.304 5.025 12.588 1.00 94.31 102 ILE A CA 1
ATOM 830 C C . ILE A 1 102 ? -1.776 5.122 12.221 1.00 94.31 102 ILE A C 1
ATOM 832 O O . ILE A 1 102 ? -2.513 4.134 12.306 1.00 94.31 102 ILE A O 1
ATOM 836 N N . LYS A 1 103 ? -2.193 6.317 11.813 1.00 95.50 103 LYS A N 1
ATOM 837 C CA . LYS A 1 103 ? -3.498 6.557 11.210 1.00 95.50 103 LYS A CA 1
ATOM 838 C C . LYS A 1 103 ? -3.364 6.399 9.701 1.00 95.50 103 LYS A C 1
ATOM 840 O O . LYS A 1 103 ? -2.581 7.113 9.086 1.00 95.50 103 LYS A O 1
ATOM 845 N N . SER A 1 104 ? -4.159 5.514 9.116 1.00 95.12 104 SER A N 1
ATOM 846 C CA . SER A 1 104 ? -4.109 5.214 7.689 1.00 95.12 104 SER A CA 1
ATOM 847 C C . SER A 1 104 ? -5.452 5.430 7.022 1.00 95.12 104 SER A C 1
ATOM 849 O O . SER A 1 104 ? -6.493 5.113 7.594 1.00 95.12 104 SER A O 1
ATOM 851 N N . ILE A 1 105 ? -5.418 5.951 5.799 1.00 94.44 105 ILE A N 1
ATOM 852 C CA . ILE A 1 105 ? -6.581 6.103 4.927 1.00 94.44 105 ILE A CA 1
ATOM 853 C C . ILE A 1 105 ? -6.268 5.401 3.613 1.00 94.44 105 ILE A C 1
ATOM 855 O O . ILE A 1 105 ? -5.330 5.772 2.910 1.00 94.44 105 ILE A O 1
ATOM 859 N N . MET A 1 106 ? -7.070 4.394 3.288 1.00 93.94 106 MET A N 1
ATOM 860 C CA . MET A 1 106 ? -7.058 3.710 2.005 1.00 93.94 106 MET A CA 1
ATOM 861 C C . MET A 1 106 ? -8.223 4.211 1.158 1.00 93.94 106 MET A C 1
ATOM 863 O O . MET A 1 106 ? -9.372 4.159 1.592 1.00 93.94 106 MET A O 1
ATOM 867 N N . LYS A 1 107 ? -7.924 4.677 -0.052 1.00 93.69 107 LYS A N 1
ATOM 868 C CA . LYS A 1 107 ? -8.891 5.217 -1.004 1.00 93.69 107 LYS A CA 1
ATOM 869 C C . LYS A 1 107 ? -8.892 4.404 -2.289 1.00 93.69 107 LYS A C 1
ATOM 871 O O . LYS A 1 107 ? -7.839 4.208 -2.890 1.00 93.69 107 LYS A O 1
ATOM 876 N N . ILE A 1 108 ? -10.069 3.993 -2.746 1.00 93.12 108 ILE A N 1
ATOM 877 C CA . ILE A 1 108 ? -10.248 3.422 -4.083 1.00 93.12 108 ILE A CA 1
ATOM 878 C C . ILE A 1 108 ? -10.123 4.562 -5.096 1.00 93.12 108 ILE A C 1
ATOM 880 O O . ILE A 1 108 ? -10.919 5.505 -5.074 1.00 93.12 108 ILE A O 1
ATOM 884 N N . ILE A 1 109 ? -9.110 4.480 -5.958 1.00 94.44 109 ILE A N 1
ATOM 885 C CA . ILE A 1 109 ? -8.854 5.464 -7.015 1.00 94.44 109 ILE A CA 1
ATOM 886 C C . ILE A 1 109 ? -9.527 5.024 -8.310 1.00 94.44 109 ILE A C 1
ATOM 888 O O . ILE A 1 109 ? -10.272 5.792 -8.911 1.00 94.44 109 ILE A O 1
ATOM 892 N N . ASP A 1 110 ? -9.294 3.775 -8.707 1.00 93.06 110 ASP A N 1
ATOM 893 C CA . ASP A 1 110 ? -9.879 3.176 -9.903 1.00 93.06 110 ASP A CA 1
ATOM 894 C C . ASP A 1 110 ? -10.074 1.676 -9.642 1.00 93.06 110 ASP A C 1
ATOM 896 O O . ASP A 1 110 ? -9.112 0.909 -9.550 1.00 93.06 110 ASP A O 1
ATOM 900 N N . PHE A 1 111 ? -11.331 1.270 -9.452 1.00 90.19 111 PHE A N 1
ATOM 901 C CA . PH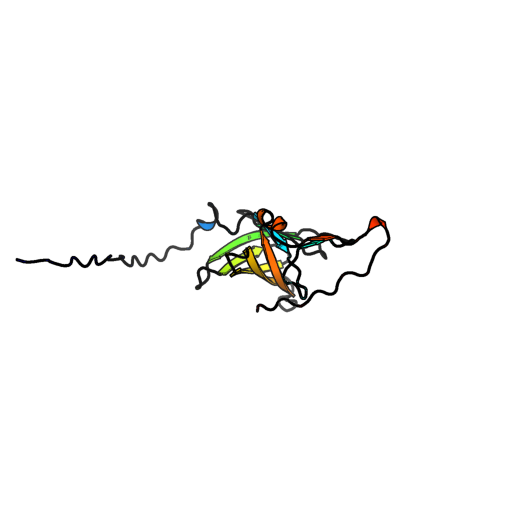E A 1 111 ? -11.683 -0.107 -9.104 1.00 90.19 111 PHE A CA 1
ATOM 902 C C . PHE A 1 111 ? -11.421 -1.087 -10.256 1.00 90.19 111 PHE A C 1
ATOM 904 O O . PHE A 1 111 ? -11.047 -2.241 -10.018 1.00 90.19 111 PHE A O 1
ATOM 911 N N . ASP A 1 112 ? -11.584 -0.638 -11.501 1.00 92.06 112 ASP A N 1
ATOM 912 C CA . ASP A 1 112 ? -11.378 -1.475 -12.682 1.00 92.06 112 ASP A CA 1
ATOM 913 C C . ASP A 1 112 ? -9.887 -1.719 -12.899 1.00 92.06 112 ASP A C 1
ATOM 915 O O . ASP A 1 112 ? -9.473 -2.857 -13.120 1.00 92.06 112 ASP A O 1
ATOM 919 N N . LYS A 1 113 ? -9.066 -0.678 -12.711 1.00 93.19 113 LYS A N 1
ATOM 920 C CA . LYS A 1 113 ? -7.598 -0.771 -12.786 1.00 93.19 113 LYS A CA 1
ATOM 921 C C . LYS A 1 113 ? -6.931 -1.292 -11.514 1.00 93.19 113 LYS A C 1
ATOM 923 O O . LYS A 1 113 ? -5.707 -1.354 -11.470 1.00 93.19 113 LYS A O 1
ATOM 928 N N . LYS A 1 114 ? -7.702 -1.644 -10.480 1.00 94.88 114 LYS A N 1
ATOM 929 C CA . LYS A 1 114 ? -7.186 -2.163 -9.199 1.00 94.88 114 LYS A CA 1
ATOM 930 C C . LYS A 1 114 ? -6.194 -1.207 -8.524 1.00 94.88 114 LYS A C 1
ATOM 932 O O . LYS A 1 114 ? -5.201 -1.657 -7.951 1.00 94.88 114 LYS A O 1
ATOM 937 N N . LEU A 1 115 ? -6.468 0.099 -8.595 1.00 95.69 115 LEU A N 1
ATOM 938 C CA . LEU A 1 115 ? -5.632 1.162 -8.035 1.00 95.69 115 LEU A CA 1
ATOM 939 C C . LEU A 1 115 ? -6.213 1.703 -6.729 1.00 95.69 115 LEU A C 1
ATOM 941 O O . LEU A 1 115 ? -7.350 2.189 -6.681 1.00 95.69 115 LEU A O 1
ATOM 945 N N . TYR A 1 116 ? -5.389 1.675 -5.687 1.00 95.50 116 TYR A N 1
ATOM 946 C CA . TYR A 1 116 ? -5.747 2.099 -4.342 1.00 95.50 116 TYR A CA 1
ATOM 947 C C . TYR A 1 116 ? -4.652 2.997 -3.779 1.00 95.50 116 TYR A C 1
ATOM 949 O O . TYR A 1 116 ? -3.482 2.634 -3.776 1.00 95.50 116 TYR A O 1
ATOM 957 N N . LEU A 1 117 ? -5.024 4.163 -3.268 1.00 95.81 117 LEU A N 1
ATOM 958 C CA . LEU A 1 117 ? -4.092 5.075 -2.617 1.00 95.81 117 LEU A CA 1
ATOM 959 C C . LEU A 1 117 ? -4.114 4.827 -1.112 1.00 95.81 117 LEU A C 1
ATOM 961 O O . LEU A 1 117 ? -5.163 4.974 -0.486 1.00 95.81 117 LEU A O 1
ATOM 965 N N . LEU A 1 118 ? -2.963 4.514 -0.525 1.00 95.69 118 LEU A N 1
ATOM 966 C CA . LEU A 1 118 ? -2.775 4.565 0.919 1.00 95.69 118 LEU A CA 1
ATOM 967 C C . LEU A 1 118 ? -2.074 5.857 1.298 1.00 95.69 118 LEU A C 1
ATOM 969 O O . LEU A 1 118 ? -1.037 6.197 0.733 1.00 95.69 118 LEU A O 1
ATOM 973 N N . LYS A 1 119 ? -2.603 6.527 2.313 1.00 95.12 119 LYS A N 1
ATOM 974 C CA . LYS A 1 119 ? -1.898 7.570 3.055 1.00 95.12 119 LYS A CA 1
ATOM 975 C C . LYS A 1 119 ? -1.790 7.154 4.500 1.00 95.12 119 LYS A C 1
ATOM 977 O O . LYS A 1 119 ? -2.720 6.540 5.025 1.00 95.12 119 LYS A O 1
ATOM 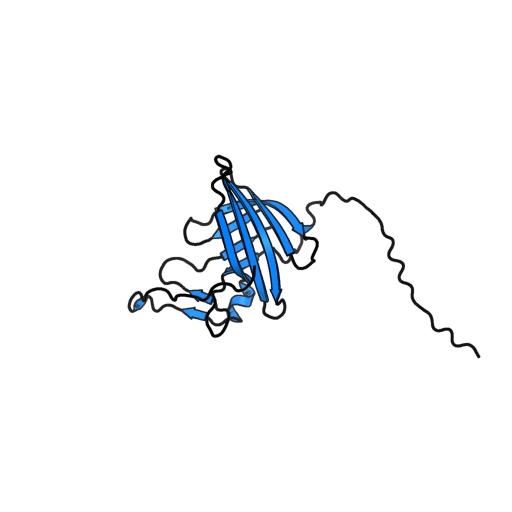982 N N . TRP A 1 120 ? -0.698 7.533 5.138 1.00 94.56 120 TRP A N 1
ATOM 983 C CA . TRP A 1 120 ? -0.500 7.279 6.552 1.00 94.56 120 TRP A CA 1
ATOM 984 C C . TRP A 1 120 ? 0.126 8.474 7.254 1.00 94.56 120 TRP A C 1
ATOM 986 O O . TRP A 1 120 ? 0.885 9.247 6.670 1.00 94.56 120 TRP A O 1
ATOM 996 N N . GLU A 1 121 ? -0.189 8.576 8.535 1.00 94.94 121 GLU A N 1
ATOM 997 C CA . GLU A 1 121 ? 0.376 9.526 9.476 1.00 94.94 121 GLU A CA 1
ATOM 998 C C . GLU A 1 121 ? 0.822 8.752 10.718 1.00 94.94 121 GLU A C 1
ATOM 1000 O O . GLU A 1 121 ? 0.006 8.132 11.406 1.00 94.94 121 GLU A O 1
ATOM 1005 N N . LEU A 1 122 ? 2.127 8.754 10.979 1.00 93.56 122 LEU A N 1
ATOM 1006 C CA . LEU A 1 122 ? 2.745 8.191 12.168 1.00 93.56 122 LEU A CA 1
ATOM 1007 C C . LEU A 1 122 ? 2.920 9.298 13.206 1.00 93.56 122 LEU A C 1
ATOM 1009 O O . LEU A 1 122 ? 3.589 10.300 12.955 1.00 93.56 122 LEU A O 1
ATOM 1013 N N . THR A 1 123 ? 2.366 9.071 14.393 1.00 94.12 123 THR A N 1
ATOM 1014 C CA . THR A 1 123 ? 2.487 9.963 15.550 1.00 94.12 123 THR A CA 1
ATOM 1015 C C . THR A 1 123 ? 3.231 9.240 16.677 1.00 94.12 123 THR A C 1
ATOM 1017 O O . THR A 1 123 ? 2.701 8.267 17.231 1.00 94.12 123 THR A O 1
ATOM 1020 N N . PRO A 1 124 ? 4.448 9.672 17.051 1.00 93.25 124 PRO A N 1
ATOM 1021 C CA . PRO A 1 124 ? 5.148 9.140 18.216 1.00 93.25 124 PRO A CA 1
ATOM 1022 C C . PRO A 1 124 ? 4.408 9.500 19.506 1.00 93.25 124 PRO A C 1
ATOM 1024 O O . PRO A 1 124 ? 3.974 10.636 19.688 1.00 93.25 124 PRO A O 1
ATOM 1027 N N . LYS A 1 125 ? 4.304 8.564 20.453 1.00 91.38 125 LYS A N 1
ATOM 1028 C CA . LYS A 1 125 ? 3.631 8.830 21.738 1.00 91.38 125 LYS A CA 1
ATOM 1029 C C . LYS A 1 125 ? 4.424 9.766 22.648 1.00 91.38 125 LYS A C 1
ATOM 1031 O O . LYS A 1 125 ? 3.832 10.489 23.440 1.00 91.38 125 LYS A O 1
ATOM 1036 N N . ASN A 1 126 ? 5.751 9.749 22.529 1.00 89.94 126 ASN A N 1
ATOM 1037 C CA . ASN A 1 126 ? 6.649 10.536 23.380 1.00 89.94 126 ASN A CA 1
ATOM 1038 C C . ASN A 1 126 ? 6.940 11.937 22.819 1.00 89.94 126 ASN A C 1
ATOM 1040 O O . ASN A 1 126 ? 7.494 12.770 23.531 1.00 89.94 126 ASN A O 1
ATOM 1044 N N . ASN A 1 127 ? 6.597 12.202 21.556 1.00 87.25 127 ASN A N 1
ATOM 1045 C CA . ASN A 1 127 ? 6.773 13.507 20.929 1.00 87.25 127 ASN A CA 1
ATOM 1046 C C . ASN A 1 127 ? 5.749 13.688 19.803 1.00 87.25 127 ASN A C 1
ATOM 1048 O O . ASN A 1 127 ? 5.990 13.299 18.662 1.00 87.25 127 ASN A O 1
ATOM 1052 N N . SER A 1 128 ? 4.617 14.314 20.120 1.00 82.19 128 SER A N 1
ATOM 1053 C CA . SER A 1 128 ? 3.537 14.553 19.158 1.00 82.19 128 SER A CA 1
ATOM 1054 C C . SER A 1 128 ? 3.900 15.533 18.036 1.00 82.19 128 SER A C 1
ATOM 1056 O O . SER A 1 128 ? 3.105 15.696 17.119 1.00 82.19 128 SER A O 1
ATOM 1058 N N . ASN A 1 129 ? 5.062 16.193 18.099 1.00 87.56 129 ASN A N 1
ATOM 1059 C CA . ASN A 1 129 ? 5.500 17.148 17.080 1.00 87.56 129 ASN A CA 1
ATOM 1060 C C . ASN A 1 129 ? 6.350 16.503 15.967 1.00 87.56 129 ASN A C 1
ATOM 1062 O O . ASN A 1 129 ? 6.557 17.140 14.939 1.00 87.56 129 ASN A O 1
ATOM 1066 N N . ASP A 1 130 ? 6.834 15.266 16.141 1.00 90.38 130 ASP A N 1
ATOM 1067 C CA . ASP A 1 130 ? 7.605 14.526 15.121 1.00 90.38 130 ASP A CA 1
ATOM 1068 C C . ASP A 1 130 ? 6.681 13.626 14.287 1.00 90.38 130 ASP A C 1
ATOM 1070 O O . ASP A 1 130 ? 6.768 12.398 14.297 1.00 90.38 130 ASP A O 1
ATOM 1074 N N . ILE A 1 131 ? 5.711 14.258 13.625 1.00 91.81 131 ILE A N 1
ATOM 1075 C CA . ILE A 1 131 ? 4.737 13.562 12.784 1.00 91.81 131 ILE A CA 1
ATOM 1076 C C . ILE A 1 131 ? 5.397 13.200 11.457 1.00 91.81 131 ILE A C 1
ATOM 1078 O O . ILE A 1 131 ? 5.921 14.065 10.753 1.00 91.81 131 ILE A O 1
ATOM 1082 N N . ARG A 1 132 ? 5.316 11.923 11.079 1.00 91.38 132 ARG A N 1
ATOM 1083 C CA . ARG A 1 132 ? 5.797 11.440 9.780 1.00 91.38 132 ARG A CA 1
ATOM 1084 C C . ARG A 1 132 ? 4.621 11.038 8.916 1.00 91.38 132 ARG A C 1
ATOM 1086 O O . ARG A 1 132 ? 3.767 10.269 9.345 1.00 91.38 132 ARG A O 1
ATOM 1093 N N . MET A 1 133 ? 4.592 11.533 7.689 1.00 92.44 133 MET A N 1
ATOM 1094 C CA . MET A 1 133 ? 3.525 11.251 6.736 1.00 92.44 133 MET A CA 1
ATOM 1095 C C . MET A 1 133 ? 4.096 10.604 5.486 1.00 92.44 133 MET A C 1
ATOM 1097 O O . MET A 1 133 ? 5.224 10.888 5.086 1.00 92.44 133 MET A O 1
ATOM 1101 N N . GLY A 1 134 ? 3.296 9.763 4.849 1.00 91.44 134 GLY A N 1
ATOM 1102 C CA . GLY A 1 134 ? 3.636 9.193 3.559 1.00 91.44 134 GLY A CA 1
ATOM 1103 C C . GLY A 1 134 ? 2.397 8.801 2.775 1.00 91.44 134 GLY A C 1
ATOM 1104 O O . GLY A 1 134 ? 1.278 8.764 3.298 1.00 91.44 134 GLY A O 1
ATOM 1105 N N . LYS A 1 135 ? 2.609 8.547 1.487 1.00 93.69 135 LYS A N 1
ATOM 1106 C CA . LYS A 1 135 ? 1.586 8.023 0.592 1.00 93.69 135 LYS A CA 1
ATOM 1107 C C . LYS A 1 135 ? 2.198 7.028 -0.375 1.00 93.69 135 LYS A C 1
ATOM 1109 O O . LYS A 1 135 ? 3.337 7.210 -0.796 1.00 93.69 135 LYS A O 1
ATOM 1114 N N . MET A 1 136 ? 1.428 6.012 -0.740 1.00 94.00 136 MET A N 1
ATOM 1115 C CA . MET A 1 136 ? 1.813 5.045 -1.759 1.00 94.00 136 MET A CA 1
ATOM 1116 C C . MET A 1 136 ? 0.602 4.587 -2.565 1.00 94.00 136 MET A C 1
ATOM 1118 O O . MET A 1 136 ? -0.501 4.446 -2.027 1.00 94.00 136 MET A O 1
ATOM 1122 N N . MET A 1 137 ? 0.803 4.393 -3.866 1.00 96.50 137 MET A N 1
ATOM 1123 C CA . MET A 1 137 ? -0.185 3.732 -4.709 1.00 96.50 137 MET A CA 1
ATOM 1124 C C . MET A 1 137 ? -0.004 2.233 -4.536 1.00 96.50 137 MET A C 1
ATOM 1126 O O . MET A 1 137 ? 1.118 1.759 -4.411 1.00 96.50 137 MET A O 1
ATOM 1130 N N . MET A 1 138 ? -1.093 1.482 -4.508 1.00 96.44 138 MET A N 1
ATOM 1131 C CA . MET A 1 138 ? -1.041 0.052 -4.275 1.00 96.44 138 MET A CA 1
ATOM 1132 C C . MET A 1 138 ? -2.067 -0.695 -5.098 1.00 96.44 138 MET A C 1
ATOM 1134 O O . MET A 1 138 ? -3.097 -0.159 -5.514 1.00 96.44 138 MET A O 1
ATOM 1138 N N . THR A 1 139 ? -1.805 -1.986 -5.220 1.00 96.56 139 THR A N 1
ATOM 1139 C CA . THR A 1 139 ? -2.788 -2.983 -5.609 1.00 96.56 139 THR A CA 1
ATOM 1140 C C . THR A 1 139 ? -2.754 -4.150 -4.631 1.00 96.56 139 THR A C 1
ATOM 1142 O O . THR A 1 139 ? -1.829 -4.275 -3.825 1.00 96.56 139 THR A O 1
ATOM 1145 N N . ARG A 1 140 ? -3.756 -5.026 -4.672 1.00 95.31 140 ARG A N 1
ATOM 1146 C CA . ARG A 1 140 ? -3.667 -6.279 -3.918 1.00 95.31 140 ARG A CA 1
ATOM 1147 C C . ARG A 1 140 ? -2.644 -7.204 -4.555 1.00 95.31 140 ARG A C 1
ATOM 1149 O O . ARG A 1 140 ? -2.555 -7.272 -5.777 1.00 95.31 140 ARG A O 1
ATOM 1156 N N . LYS A 1 141 ? -1.955 -7.998 -3.734 1.00 93.94 141 LYS A N 1
ATOM 1157 C CA . LYS A 1 141 ? -0.939 -8.963 -4.190 1.00 93.94 141 LYS A CA 1
ATOM 1158 C C . LYS A 1 141 ? -1.446 -9.889 -5.303 1.00 93.94 141 LYS A C 1
ATOM 1160 O O . LYS A 1 141 ? -0.718 -10.178 -6.241 1.00 93.94 141 LYS A O 1
ATOM 1165 N N . GLU A 1 142 ? -2.708 -10.307 -5.246 1.00 93.94 142 GLU A N 1
ATOM 1166 C CA . GLU A 1 142 ? -3.337 -11.166 -6.264 1.00 93.94 142 GLU A CA 1
ATOM 1167 C C . GLU A 1 142 ? -3.465 -10.528 -7.664 1.00 93.94 142 GLU A C 1
ATOM 1169 O O . GLU A 1 142 ? -3.553 -11.258 -8.656 1.00 93.94 142 GLU A O 1
ATOM 1174 N N . TYR A 1 143 ? -3.425 -9.192 -7.751 1.00 95.31 143 TYR A N 1
ATOM 1175 C CA . TYR A 1 143 ? -3.494 -8.413 -8.995 1.00 95.31 143 TYR A CA 1
ATOM 1176 C C . TYR A 1 143 ? -2.128 -7.905 -9.470 1.00 95.31 143 TYR A C 1
ATOM 1178 O O . TYR A 1 143 ? -2.049 -7.246 -10.497 1.00 95.31 143 TYR A O 1
ATOM 1186 N N . GLU A 1 144 ? -1.035 -8.218 -8.770 1.00 93.00 144 GLU A N 1
ATOM 1187 C CA . GLU A 1 144 ? 0.319 -7.768 -9.131 1.00 93.00 144 GLU A CA 1
ATOM 1188 C C . GLU A 1 144 ? 0.690 -8.118 -10.582 1.00 93.00 144 GLU A C 1
ATOM 1190 O O . GLU A 1 144 ? 1.277 -7.312 -11.299 1.00 93.00 144 GLU A O 1
ATOM 1195 N N . LYS A 1 145 ? 0.261 -9.299 -11.039 1.00 92.69 145 LYS A N 1
ATOM 1196 C CA . LYS A 1 145 ? 0.456 -9.808 -12.406 1.00 92.69 145 LYS A CA 1
ATOM 1197 C C . LYS A 1 145 ? -0.228 -8.980 -13.503 1.00 92.69 145 LYS A C 1
ATOM 1199 O O . LYS A 1 145 ? 0.105 -9.151 -14.672 1.00 92.69 145 LYS A O 1
ATOM 1204 N N . ASP A 1 146 ? -1.194 -8.136 -13.142 1.00 95.25 146 ASP A N 1
ATOM 1205 C CA . ASP A 1 146 ? -1.921 -7.284 -14.088 1.00 95.25 146 ASP A CA 1
ATOM 1206 C C . ASP A 1 146 ? -1.132 -5.996 -14.395 1.00 95.25 146 ASP A C 1
ATOM 1208 O O . ASP A 1 146 ? -1.475 -5.244 -15.310 1.00 95.25 146 ASP A O 1
ATOM 1212 N N . PHE A 1 147 ? -0.047 -5.749 -13.653 1.00 95.50 147 PHE A N 1
ATOM 1213 C CA . PHE A 1 147 ? 0.839 -4.611 -13.832 1.00 95.50 147 PHE A CA 1
ATOM 1214 C C . PHE A 1 147 ? 2.112 -5.013 -14.562 1.00 95.50 147 PHE A C 1
ATOM 1216 O O . PHE A 1 147 ? 2.593 -6.145 -14.499 1.00 95.50 147 PHE A O 1
ATOM 1223 N N . ARG A 1 148 ? 2.706 -4.038 -15.249 1.00 94.62 148 ARG A N 1
ATOM 1224 C CA . ARG A 1 148 ? 4.043 -4.218 -15.806 1.00 94.62 148 ARG A CA 1
ATOM 1225 C C . ARG A 1 148 ? 5.037 -4.399 -14.662 1.00 94.62 148 ARG A C 1
ATOM 1227 O O . ARG A 1 148 ? 5.048 -3.598 -13.733 1.00 94.62 148 ARG A O 1
ATOM 1234 N N . PHE A 1 149 ? 5.894 -5.402 -14.782 1.00 91.25 149 PHE A N 1
ATOM 1235 C CA . PHE A 1 149 ? 6.972 -5.668 -13.840 1.00 91.25 149 PHE A CA 1
ATOM 1236 C C . PHE A 1 149 ? 8.295 -5.130 -14.392 1.00 91.25 149 PHE A C 1
ATOM 1238 O O . PHE A 1 149 ? 8.585 -5.285 -15.583 1.00 91.25 149 PHE A O 1
ATOM 1245 N N . ILE A 1 150 ? 9.084 -4.471 -13.550 1.00 87.38 150 ILE A N 1
ATOM 1246 C CA . ILE A 1 150 ? 10.460 -4.080 -13.853 1.00 87.38 150 ILE A CA 1
ATOM 1247 C C . ILE A 1 150 ? 11.365 -4.737 -12.823 1.00 87.38 150 ILE A C 1
ATOM 1249 O O . ILE A 1 150 ? 11.343 -4.354 -11.657 1.00 87.38 150 ILE A O 1
ATOM 1253 N N . ASP A 1 151 ? 12.194 -5.651 -13.309 1.00 83.25 151 ASP A N 1
ATOM 1254 C CA . ASP A 1 151 ? 13.291 -6.251 -12.562 1.00 83.25 151 ASP A CA 1
ATOM 1255 C C . ASP A 1 151 ? 14.576 -5.434 -12.780 1.00 83.25 151 ASP A C 1
ATOM 1257 O O . ASP A 1 151 ? 14.889 -5.043 -13.916 1.00 83.25 151 ASP A O 1
ATOM 1261 N N . ASN A 1 152 ? 15.293 -5.118 -11.704 1.00 77.69 152 ASN A N 1
ATOM 1262 C CA . ASN A 1 152 ? 16.592 -4.457 -11.782 1.00 77.69 152 ASN A CA 1
ATOM 1263 C C . ASN A 1 152 ? 17.675 -5.547 -11.957 1.00 77.69 152 ASN A C 1
ATOM 1265 O O . ASN A 1 152 ? 17.686 -6.498 -11.191 1.00 77.69 152 ASN A O 1
ATOM 1269 N N . PRO A 1 153 ? 18.583 -5.483 -12.953 1.00 74.25 153 PRO A N 1
ATOM 1270 C CA . PRO A 1 153 ? 19.541 -6.566 -13.226 1.00 74.25 153 PRO A CA 1
ATOM 1271 C C . PRO A 1 153 ? 20.673 -6.661 -12.182 1.00 74.25 153 PRO A C 1
ATOM 1273 O O . PRO A 1 153 ? 21.830 -6.342 -12.458 1.00 74.25 153 PRO A O 1
ATOM 1276 N N . CYS A 1 154 ? 20.355 -7.135 -10.980 1.00 73.81 154 CYS A N 1
ATOM 1277 C CA . CYS A 1 154 ? 21.246 -7.110 -9.818 1.00 73.81 154 CYS A CA 1
ATOM 1278 C C . CYS A 1 154 ? 22.469 -8.024 -9.957 1.00 73.81 154 CYS A C 1
ATOM 1280 O O . CYS A 1 154 ? 23.551 -7.671 -9.484 1.00 73.81 154 CYS A O 1
ATOM 1282 N N . ASP A 1 155 ? 22.323 -9.149 -10.662 1.00 71.12 155 ASP A N 1
ATOM 1283 C CA . ASP A 1 155 ? 23.376 -10.159 -10.841 1.00 71.12 155 ASP A CA 1
ATOM 1284 C C . ASP A 1 155 ? 24.553 -9.678 -11.703 1.00 71.12 155 ASP A C 1
ATOM 1286 O O . ASP A 1 155 ? 25.676 -10.165 -11.564 1.00 71.12 155 ASP A O 1
ATOM 1290 N N . TYR A 1 156 ? 24.317 -8.712 -12.596 1.00 67.69 156 TYR A N 1
ATOM 1291 C CA . TYR A 1 156 ? 25.305 -8.257 -13.584 1.00 67.69 156 TYR A CA 1
ATOM 1292 C C . TYR A 1 156 ? 25.891 -6.873 -13.269 1.00 67.69 156 TYR A C 1
ATOM 1294 O O . TYR A 1 156 ? 26.734 -6.370 -14.014 1.00 67.69 156 TYR A O 1
ATOM 1302 N N . GLY A 1 157 ? 25.474 -6.275 -12.150 1.00 60.75 157 GLY A N 1
ATOM 1303 C CA . GLY A 1 157 ? 25.941 -4.984 -11.656 1.00 60.75 157 GLY A CA 1
ATOM 1304 C C . GLY A 1 157 ? 24.780 -4.117 -11.179 1.00 60.75 157 GLY A C 1
ATOM 1305 O O . GLY A 1 157 ? 23.823 -3.893 -11.914 1.00 60.75 157 GLY A O 1
ATOM 1306 N N . LYS A 1 158 ? 24.881 -3.589 -9.953 1.00 60.72 158 LYS A N 1
ATOM 1307 C CA . LYS A 1 158 ? 23.877 -2.677 -9.389 1.00 60.72 158 LYS A CA 1
ATOM 1308 C C . LYS A 1 158 ? 23.749 -1.429 -10.266 1.00 60.72 158 LYS A C 1
ATOM 1310 O O . LYS A 1 158 ? 24.643 -0.582 -10.278 1.00 60.72 158 LYS A O 1
ATOM 1315 N N . VAL A 1 159 ? 22.638 -1.304 -10.989 1.00 63.00 159 VAL A N 1
ATOM 1316 C CA . VAL A 1 159 ? 22.270 -0.056 -11.665 1.00 63.00 159 VAL A CA 1
ATOM 1317 C C . VAL A 1 159 ? 21.591 0.850 -10.634 1.00 63.00 159 VAL A C 1
ATOM 1319 O O . VAL A 1 159 ? 20.768 0.352 -9.859 1.00 63.00 159 VAL A O 1
ATOM 1322 N N . PRO A 1 160 ? 21.911 2.161 -10.597 1.00 68.00 160 PRO A N 1
ATOM 1323 C CA . PRO A 1 160 ? 21.191 3.106 -9.753 1.00 68.00 160 PRO A CA 1
ATOM 1324 C C . PRO A 1 160 ? 19.680 2.968 -9.940 1.00 68.00 160 PRO A C 1
ATOM 1326 O O . PRO A 1 160 ? 19.204 2.854 -11.072 1.00 68.00 160 PRO A O 1
ATOM 1329 N N . GLU A 1 161 ? 18.940 2.978 -8.832 1.00 71.00 161 GLU A N 1
ATOM 1330 C CA . GLU A 1 161 ? 17.491 2.797 -8.859 1.00 71.00 161 GLU A CA 1
ATOM 1331 C C . GLU A 1 161 ? 16.809 3.810 -9.779 1.00 71.00 161 GLU A C 1
ATOM 1333 O O . GLU A 1 161 ? 17.224 4.971 -9.909 1.00 71.00 161 GLU A O 1
ATOM 1338 N N . LYS A 1 162 ? 15.740 3.358 -10.441 1.00 73.88 162 LYS A N 1
ATOM 1339 C CA . LYS A 1 162 ? 14.967 4.223 -11.327 1.00 73.88 162 LYS A CA 1
ATOM 1340 C C . LYS A 1 162 ? 14.341 5.355 -10.524 1.00 73.88 162 LYS A C 1
ATOM 1342 O O . LYS A 1 162 ? 13.713 5.142 -9.494 1.00 73.88 162 LYS A O 1
ATOM 1347 N N . LYS A 1 163 ? 14.459 6.574 -11.049 1.00 81.44 163 LYS A N 1
ATOM 1348 C CA . LYS A 1 163 ? 13.667 7.703 -10.562 1.00 81.44 163 LYS A CA 1
ATOM 1349 C C . LYS A 1 163 ? 12.252 7.572 -11.112 1.00 81.44 163 LYS A C 1
ATOM 1351 O O . LYS A 1 163 ? 12.049 7.739 -12.314 1.00 81.44 163 LYS A O 1
ATOM 1356 N N . PHE A 1 164 ? 11.302 7.268 -10.238 1.00 88.06 164 PHE A N 1
ATOM 1357 C CA . PHE A 1 164 ? 9.887 7.208 -10.582 1.00 88.06 164 PHE A CA 1
ATOM 1358 C C . PHE A 1 164 ? 9.239 8.592 -10.566 1.00 88.06 164 PHE A C 1
ATOM 1360 O O . PHE A 1 164 ? 9.707 9.528 -9.912 1.00 88.06 164 PHE A O 1
ATOM 1367 N N . LEU A 1 165 ? 8.159 8.724 -11.332 1.00 92.06 165 LEU A N 1
ATOM 1368 C CA . LEU A 1 165 ? 7.293 9.892 -11.298 1.00 92.06 165 LEU A CA 1
ATOM 1369 C C . LEU A 1 165 ? 6.516 9.920 -9.973 1.00 92.06 165 LEU A C 1
ATOM 1371 O O . LEU A 1 165 ? 6.167 8.866 -9.441 1.00 92.06 165 LEU A O 1
ATOM 1375 N N . PRO A 1 166 ? 6.175 11.111 -9.456 1.00 92.06 166 PRO A N 1
ATOM 1376 C CA . PRO A 1 166 ? 5.371 11.214 -8.247 1.00 92.06 166 PRO A CA 1
ATOM 1377 C C . PRO A 1 166 ? 3.960 10.637 -8.448 1.00 92.06 166 PRO A C 1
ATOM 1379 O O . PRO A 1 166 ? 3.409 10.623 -9.556 1.00 92.06 166 PRO A O 1
ATOM 1382 N N . ILE A 1 167 ? 3.348 10.215 -7.338 1.00 91.12 167 ILE A N 1
ATOM 1383 C CA . ILE A 1 167 ? 1.934 9.833 -7.279 1.00 91.12 167 ILE A CA 1
ATOM 1384 C C . ILE A 1 167 ? 1.073 11.086 -7.468 1.00 91.12 167 ILE A C 1
ATOM 1386 O O . ILE A 1 167 ? 1.161 12.028 -6.682 1.00 91.12 167 ILE A O 1
ATOM 1390 N N . GLU A 1 168 ? 0.211 11.063 -8.483 1.00 89.88 168 GLU A N 1
ATOM 1391 C CA . GLU A 1 168 ? -0.602 12.216 -8.908 1.00 89.88 168 GLU A CA 1
ATOM 1392 C C . GLU A 1 168 ? -1.807 12.509 -8.006 1.00 89.88 168 GLU A C 1
ATOM 1394 O O . GLU A 1 168 ? -2.455 13.539 -8.159 1.00 89.88 168 GLU A O 1
ATOM 1399 N N . TYR A 1 169 ? -2.127 11.598 -7.087 1.00 85.94 169 TYR A N 1
ATOM 1400 C CA . TYR A 1 169 ? -3.310 11.680 -6.236 1.00 85.94 169 TYR A CA 1
ATOM 1401 C C . TYR A 1 169 ? -2.966 12.216 -4.848 1.00 85.94 169 TYR A C 1
ATOM 1403 O O . TYR A 1 169 ? -1.960 11.813 -4.248 1.00 85.94 169 TYR A O 1
ATOM 1411 N N . ASP A 1 170 ? -3.840 13.083 -4.343 1.00 79.38 170 ASP A N 1
ATOM 1412 C CA . ASP A 1 170 ? -3.702 13.771 -3.060 1.00 79.38 170 ASP A CA 1
ATOM 1413 C C . ASP A 1 170 ? -4.624 13.291 -1.970 1.00 79.38 170 ASP A C 1
ATOM 1415 O O . ASP A 1 170 ? -5.654 12.605 -2.209 1.00 79.38 170 ASP A O 1
#

Secondary structure (DSSP, 8-state):
----------------------SGGGTT-TT-EEEEEEEEETTEEEEEE-SSS---EEEE-SSEEEEE-SSS--EEEEEEEEEE-SSTTEEEEEEE-SSEEEEEEEEEEETTTTEEEEEEEEEESS-TT--EEEEEEEEEGGGGGGSEEEE--GGG--PPPP-PPPP---

Sequence (170 aa):
MKKITTIIIILILIFSFTRKPGNEWKNKSELIGTWVNLERDEKGYLIYDPCDGNNNYITITENNVIYDLGHEGPNSLKINSVKILNTLNEIEFLGIHEFYTIKSIMKIIDFDKKLYLLKWELTPKNNSNDIRMGKMMMTRKEYEKDFRFIDNPCDYGKVPEKKFLPIEYD

pLDDT: mean 80.46, std 18.24, range [35.03, 96.56]

Organism: NCBI:txid2567861

Radius of gyration: 20.93 Å; Cα contacts (8 Å, |Δi|>4): 289; chains: 1; bounding box: 86×28×43 Å

Mean predicted aligned error: 10.53 Å

Solvent-accessible surface area (backbone atoms only — not comparable to full-atom values): 10255 Å² total; per-residue (Å²): 137,90,81,83,81,82,77,85,78,82,81,76,80,83,73,85,69,86,67,74,89,63,82,67,64,60,72,84,40,89,72,55,45,49,33,32,49,41,46,31,50,99,91,41,68,24,37,54,45,55,76,76,74,61,62,36,34,38,38,32,53,85,52,34,38,31,44,33,71,70,81,55,77,71,45,73,16,41,50,77,48,76,43,77,45,101,48,97,50,31,40,36,37,33,28,42,47,98,62,32,34,36,45,32,40,41,32,63,74,35,78,90,78,50,35,30,39,38,36,40,38,36,38,34,72,91,43,76,83,64,62,47,72,54,73,48,41,26,32,48,56,92,53,53,84,81,38,56,76,44,80,53,65,49,92,85,49,82,69,82,79,81,85,62,51,79,80,90,75,132

Nearest PDB structures (foldseek):
  2fuj-assembly1_A  TM=3.550E-01  e=5.067E-01  Xanthomonas campestris pv. campestris
  3qy3-assembly1_A  TM=3.721E-01  e=1.068E+00  Pseudomonas aeruginosa
  1lo9-assembly1_A  TM=4.083E-01  e=1.127E+00  Pseudomonas sp. CBS3
  6szw-assembly1_B  TM=3.702E-01  e=4.267E+00  Homo sapiens

Foldseek 3Di:
DDDDPDDPDPDDPPPPPPPPPDLVCQPDNPVAAKKFFWFADPVGTAAEAALPFGGWMWGDHSFWIWTDPRPDHTDIFGWPDWDCDPDNQKIWTWGDDPFWIKIKIWGDPDVVLQKIKIKIWIATPVDRVPIDIDMTIIGGPVCNVVGHYDYQPNVVHRDPDDDTDDDPDD